Protein AF-A0A966V497-F1 (afdb_monomer_lite)

Sequence (123 aa):
MTQKLMQVATLLRTVRTAAEASGYPCGIPTVEILLLIAAGVDTHRGLIEATDKAQDARGVKRIALYLEGRTEQHANRARASPFRLIERRKHPHRAGHQFRLSEEGLTLLKPVFPSLTRPTWNE

Radius of gyration: 14.47 Å; chains: 1; bounding box: 44×35×30 Å

Foldseek 3Di:
DVVVVVVVVVLLVLLCVLCVVVVHRDDSLLSVLLVCQLVPQWFLVSSCVVVDVPADSVRSVQSQCLLCQFHPPDDPDTDRNPHNQKDWDQDPPDHDITIWGDPRVCVSCCVVPVPRDTDDDDD

Secondary structure (DSSP, 8-state):
-HHHHHHHHHHHHHHHHHHHHTT----HHHHHHHHHHHTT--BHHHHHHHT-TTS-HHHHHHHHHHHTTB----TT---B-S---EEEEE-SSSSSEEEEE-HHHHHHHTTT-TTPPPPPPP-

Structure (mmCIF, N/CA/C/O backbone):
data_AF-A0A966V497-F1
#
_entry.id   AF-A0A966V497-F1
#
loop_
_atom_site.group_PDB
_atom_site.id
_atom_site.type_symbol
_atom_site.label_atom_id
_atom_site.label_alt_id
_atom_site.label_comp_id
_atom_site.label_asym_id
_atom_site.label_entity_id
_atom_site.label_seq_id
_atom_site.pdbx_PDB_ins_code
_atom_site.Cartn_x
_atom_site.Cartn_y
_atom_site.Cartn_z
_atom_site.occupancy
_atom_site.B_iso_or_equiv
_atom_site.auth_seq_id
_atom_site.auth_comp_id
_atom_site.auth_asym_id
_atom_site.auth_atom_id
_atom_site.pdbx_PDB_model_num
ATOM 1 N N . MET A 1 1 ? -24.310 2.409 -11.614 1.00 57.66 1 MET A N 1
ATOM 2 C CA . MET A 1 1 ? -22.941 2.985 -11.665 1.00 57.66 1 MET A CA 1
ATOM 3 C C . MET A 1 1 ? -22.593 3.764 -10.387 1.00 57.66 1 MET A C 1
ATOM 5 O O . MET A 1 1 ? -21.510 3.577 -9.850 1.00 57.66 1 MET A O 1
ATOM 9 N N . THR A 1 2 ? -23.531 4.532 -9.828 1.00 68.12 2 THR A N 1
ATOM 10 C CA . THR A 1 2 ? -23.433 5.295 -8.562 1.00 68.12 2 THR A CA 1
ATOM 11 C C . THR A 1 2 ? -23.057 4.476 -7.320 1.00 68.12 2 THR A C 1
ATOM 13 O O . THR A 1 2 ? -22.294 4.947 -6.484 1.00 68.12 2 THR A O 1
ATOM 16 N N . GLN A 1 3 ? -23.527 3.232 -7.206 1.00 74.00 3 GLN A N 1
ATOM 17 C CA . GLN A 1 3 ? -23.273 2.399 -6.022 1.00 74.00 3 GLN A CA 1
ATOM 18 C C . GLN A 1 3 ? -21.803 1.963 -5.885 1.00 74.00 3 GLN A C 1
ATOM 20 O O . GLN A 1 3 ? -21.252 2.018 -4.790 1.00 74.00 3 GLN A O 1
ATOM 25 N N . LYS A 1 4 ? -21.139 1.608 -6.995 1.00 60.88 4 LYS A N 1
ATOM 26 C CA . LYS A 1 4 ? -19.711 1.235 -6.995 1.00 60.88 4 LYS A CA 1
ATOM 27 C C . LYS A 1 4 ? -18.811 2.427 -6.654 1.00 60.88 4 LYS A C 1
ATOM 29 O O . LYS A 1 4 ? -17.863 2.280 -5.895 1.00 60.88 4 LYS A O 1
ATOM 34 N N . LEU A 1 5 ? -19.140 3.617 -7.163 1.00 67.38 5 LEU A N 1
ATOM 35 C CA . LEU A 1 5 ? -18.399 4.845 -6.853 1.00 67.38 5 LEU A CA 1
ATOM 36 C C . LEU A 1 5 ? -18.522 5.229 -5.373 1.00 67.38 5 LEU A C 1
ATOM 38 O O . LEU A 1 5 ? -17.524 5.591 -4.756 1.00 67.38 5 LEU A O 1
ATOM 42 N N . MET A 1 6 ? -19.711 5.080 -4.778 1.00 73.19 6 MET A N 1
ATOM 43 C CA . MET A 1 6 ? -19.886 5.279 -3.335 1.00 73.19 6 MET A CA 1
ATOM 44 C C . MET A 1 6 ? -19.089 4.266 -2.510 1.00 73.19 6 MET A C 1
ATOM 46 O O . MET A 1 6 ? -18.479 4.651 -1.519 1.00 73.19 6 MET A O 1
ATOM 50 N N . GLN A 1 7 ? -19.035 2.997 -2.923 1.00 70.06 7 GLN A N 1
ATOM 51 C CA . GLN A 1 7 ? -18.225 1.982 -2.238 1.00 70.06 7 GLN A CA 1
ATOM 52 C C . GLN A 1 7 ? -16.731 2.333 -2.253 1.00 70.06 7 GLN A C 1
ATOM 54 O O . GLN A 1 7 ? -16.085 2.267 -1.210 1.00 70.06 7 GLN A O 1
ATOM 59 N N . VAL A 1 8 ? -16.197 2.767 -3.400 1.00 70.31 8 VAL A N 1
ATOM 60 C CA . VAL A 1 8 ? -14.792 3.192 -3.525 1.00 70.31 8 VAL A CA 1
ATOM 61 C C . VAL A 1 8 ? -14.511 4.440 -2.684 1.00 70.31 8 VAL A C 1
ATOM 63 O O . VAL A 1 8 ? -13.521 4.478 -1.957 1.00 70.31 8 VAL A O 1
ATOM 66 N N . ALA A 1 9 ? -15.391 5.443 -2.722 1.00 73.19 9 ALA A N 1
ATOM 67 C CA . ALA A 1 9 ? -15.228 6.658 -1.924 1.00 73.19 9 ALA A CA 1
ATOM 68 C C . ALA A 1 9 ? -15.261 6.365 -0.414 1.00 73.19 9 ALA A C 1
ATOM 70 O O . ALA A 1 9 ? -14.428 6.881 0.333 1.00 73.19 9 ALA A O 1
ATOM 71 N N . THR A 1 10 ? -16.182 5.506 0.031 1.00 77.44 10 THR A N 1
ATOM 72 C CA . THR A 1 10 ? -16.251 5.049 1.423 1.00 77.44 10 THR A CA 1
ATOM 73 C C . THR A 1 10 ? -14.986 4.300 1.808 1.00 77.44 10 THR A C 1
ATOM 75 O O . THR A 1 10 ? -14.420 4.589 2.854 1.00 77.44 10 THR A O 1
ATOM 78 N N . LEU A 1 11 ? -14.491 3.406 0.951 1.00 76.38 11 LEU A N 1
ATOM 79 C CA . LEU A 1 11 ? -13.269 2.656 1.212 1.00 76.38 11 LEU A CA 1
ATOM 80 C C . LEU A 1 11 ? -12.058 3.579 1.399 1.00 76.38 11 LEU A C 1
ATOM 82 O O . LEU A 1 11 ? -11.363 3.488 2.411 1.00 76.38 11 LEU A O 1
ATOM 86 N N . LEU A 1 12 ? -11.836 4.495 0.453 1.00 79.31 12 LEU A N 1
ATOM 87 C CA . LEU A 1 12 ? -10.741 5.465 0.523 1.00 79.31 12 LEU A CA 1
ATOM 88 C C . LEU A 1 12 ? -10.844 6.325 1.784 1.00 79.31 12 LEU A C 1
ATOM 90 O O . LEU A 1 12 ? -9.835 6.585 2.438 1.00 79.31 12 LEU A O 1
ATOM 94 N N . ARG A 1 13 ? -12.064 6.729 2.159 1.00 80.56 13 ARG A N 1
ATOM 95 C CA . ARG A 1 13 ? -12.309 7.500 3.379 1.00 80.56 13 ARG A CA 1
ATOM 96 C C . ARG A 1 13 ? -12.010 6.689 4.634 1.00 80.56 13 ARG A C 1
ATOM 98 O O . ARG A 1 13 ? -11.316 7.200 5.498 1.00 80.56 13 ARG A O 1
ATOM 105 N N . THR A 1 14 ? -12.475 5.445 4.722 1.00 78.06 14 THR A N 1
ATOM 106 C CA . THR A 1 14 ? -12.245 4.581 5.887 1.00 78.06 14 THR A CA 1
ATOM 107 C C . THR A 1 14 ? -10.759 4.324 6.097 1.00 78.06 14 THR A C 1
ATOM 109 O O . THR A 1 14 ? -10.272 4.473 7.215 1.00 78.06 14 THR A O 1
ATOM 112 N N . VAL A 1 15 ? -10.017 4.009 5.031 1.00 74.12 15 VAL A N 1
ATOM 113 C CA . VAL A 1 15 ? -8.564 3.804 5.131 1.00 74.12 15 VAL A CA 1
ATOM 114 C C . VAL A 1 15 ? -7.863 5.102 5.530 1.00 74.12 15 VAL A C 1
ATOM 116 O O . VAL A 1 15 ? -7.000 5.084 6.406 1.00 74.12 15 VAL A O 1
ATOM 119 N N . ARG A 1 16 ? -8.274 6.243 4.961 1.00 77.94 16 ARG A N 1
ATOM 120 C CA . ARG A 1 16 ? -7.733 7.553 5.341 1.00 77.94 16 ARG A CA 1
ATOM 121 C C . ARG A 1 16 ? -8.008 7.889 6.807 1.00 77.94 16 ARG A C 1
ATOM 123 O O . ARG A 1 16 ? -7.106 8.341 7.496 1.00 77.94 16 ARG A O 1
ATOM 130 N N . THR A 1 17 ? -9.218 7.639 7.300 1.00 76.56 17 THR A N 1
ATOM 131 C CA . THR A 1 17 ? -9.584 7.870 8.703 1.00 76.56 17 THR A CA 1
ATOM 132 C C . THR A 1 17 ? -8.840 6.924 9.643 1.00 76.56 17 THR A C 1
ATOM 134 O O . THR A 1 17 ? -8.375 7.370 10.686 1.00 76.56 17 THR A O 1
ATOM 137 N N . ALA A 1 18 ? -8.662 5.649 9.280 1.00 68.06 18 ALA A N 1
ATOM 138 C CA . ALA A 1 18 ? -7.856 4.706 10.060 1.00 68.06 18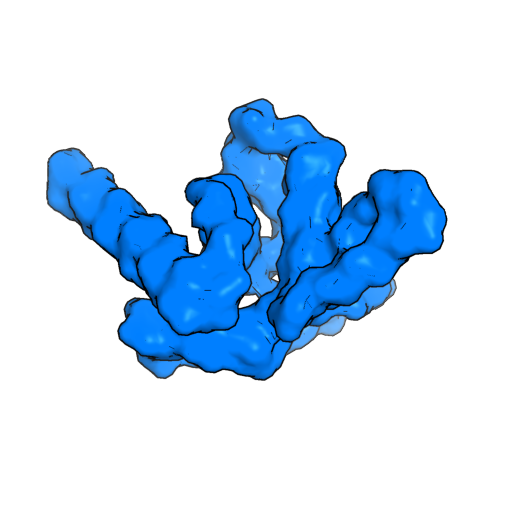 ALA A CA 1
ATOM 139 C C . ALA A 1 18 ? -6.385 5.152 10.139 1.00 68.06 18 ALA A C 1
ATOM 141 O O . ALA A 1 18 ? -5.763 5.094 11.201 1.00 68.06 18 ALA A O 1
ATOM 142 N N . ALA A 1 19 ? -5.849 5.666 9.032 1.00 68.25 19 ALA A N 1
ATOM 143 C CA . ALA A 1 19 ? -4.533 6.284 8.986 1.00 68.25 19 ALA A CA 1
ATOM 144 C C . ALA A 1 19 ? -4.448 7.542 9.863 1.00 68.25 19 ALA A C 1
ATOM 146 O O . ALA A 1 19 ? -3.563 7.622 10.711 1.00 68.25 19 ALA A O 1
ATOM 147 N N . GLU A 1 20 ? -5.383 8.485 9.731 1.00 74.81 20 GLU A N 1
ATOM 148 C CA . GLU A 1 20 ? -5.436 9.709 10.545 1.00 74.81 20 GLU A CA 1
ATOM 149 C C . GLU A 1 20 ? -5.551 9.390 12.047 1.00 74.81 20 GLU A C 1
ATOM 151 O O . GLU A 1 20 ? -4.816 9.969 12.846 1.00 74.81 20 GLU A O 1
ATOM 156 N N . ALA A 1 21 ? -6.392 8.423 12.431 1.00 66.56 21 ALA A N 1
ATOM 157 C CA . ALA A 1 21 ? -6.525 7.940 13.810 1.00 66.56 21 ALA A CA 1
ATOM 158 C C . ALA A 1 21 ? -5.232 7.303 14.345 1.00 66.56 21 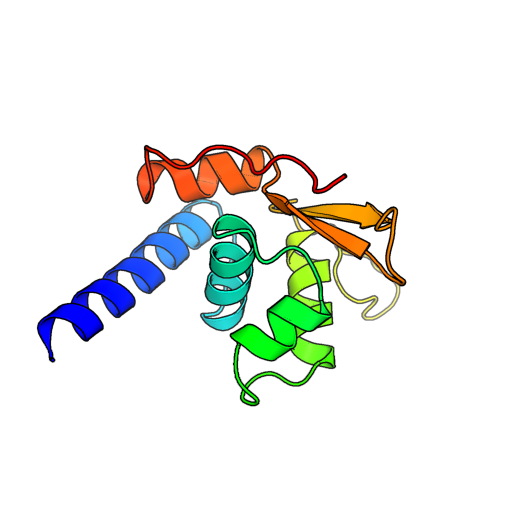ALA A C 1
ATOM 160 O O . ALA A 1 21 ? -4.949 7.377 15.538 1.00 66.56 21 ALA A O 1
ATOM 161 N N . SER A 1 22 ? -4.421 6.728 13.455 1.00 58.34 22 SER A N 1
ATOM 162 C CA . SER A 1 22 ? -3.087 6.209 13.774 1.00 58.34 22 SER A CA 1
ATOM 163 C C . SER A 1 22 ? -2.005 7.299 13.751 1.00 58.34 22 SER A C 1
ATOM 165 O O . SER A 1 22 ? -0.830 6.991 13.911 1.00 58.34 22 SER A O 1
ATOM 167 N N . GLY A 1 23 ? -2.360 8.572 13.530 1.00 59.50 23 GLY A N 1
ATOM 168 C CA . GLY A 1 23 ? -1.413 9.685 13.418 1.00 59.50 23 GLY A CA 1
ATOM 169 C C . GLY A 1 23 ? -0.709 9.789 12.057 1.00 59.50 23 GLY A C 1
ATOM 170 O O . GLY A 1 23 ? 0.301 10.484 11.946 1.00 59.50 23 GLY A O 1
ATOM 171 N N . TYR A 1 24 ? -1.214 9.107 11.023 1.00 62.38 24 TYR A N 1
ATOM 172 C CA . TYR A 1 24 ? -0.665 9.098 9.665 1.00 62.38 24 TYR A CA 1
ATOM 173 C C . TYR A 1 24 ? -1.476 10.010 8.725 1.00 62.38 24 TYR A C 1
ATOM 175 O O . TYR A 1 24 ? -2.517 9.600 8.203 1.00 62.38 24 TYR A O 1
ATOM 183 N N . PRO A 1 25 ? -1.023 11.249 8.458 1.00 62.44 25 PRO A N 1
ATOM 184 C CA . PRO A 1 25 ? -1.652 12.085 7.446 1.00 62.44 25 PRO A CA 1
ATOM 185 C C . PRO A 1 25 ? -1.361 11.501 6.058 1.00 62.44 25 PRO A C 1
ATOM 187 O O . PRO A 1 25 ? -0.231 11.555 5.571 1.00 62.44 25 PRO A O 1
ATOM 190 N N . CYS A 1 26 ? -2.380 10.942 5.405 1.00 69.38 26 CYS A N 1
ATOM 191 C CA . CYS A 1 26 ? -2.252 10.369 4.069 1.00 69.38 26 CYS A CA 1
ATOM 192 C C . CYS A 1 26 ? -3.177 11.052 3.061 1.00 69.38 26 CYS A C 1
ATOM 194 O O . CYS A 1 26 ? -4.372 11.243 3.287 1.00 69.38 26 CYS A O 1
ATOM 196 N N . GLY A 1 27 ? -2.604 11.425 1.916 1.00 75.88 27 GLY A N 1
ATOM 197 C CA . GLY A 1 27 ? -3.385 11.834 0.756 1.00 75.88 27 GLY A CA 1
ATOM 198 C C . GLY A 1 27 ? -4.001 10.621 0.059 1.00 75.88 27 GLY A C 1
ATOM 199 O O . GLY A 1 27 ? -3.523 9.497 0.217 1.00 75.88 27 GLY A O 1
ATOM 200 N N . ILE A 1 28 ? -5.018 10.864 -0.771 1.00 78.88 28 ILE A N 1
ATOM 201 C CA . ILE A 1 28 ? -5.652 9.829 -1.607 1.00 78.88 28 ILE A CA 1
ATOM 202 C C . ILE A 1 28 ? -4.612 9.001 -2.393 1.00 78.88 28 ILE A C 1
ATOM 204 O O . ILE A 1 28 ? -4.704 7.778 -2.333 1.00 78.88 28 ILE A O 1
ATOM 208 N N . PRO A 1 29 ? -3.567 9.595 -3.011 1.00 84.25 29 PRO A N 1
ATOM 209 C CA . PRO A 1 29 ? -2.552 8.810 -3.720 1.00 84.25 29 PRO A CA 1
ATOM 210 C C . PRO A 1 29 ? -1.750 7.851 -2.836 1.00 84.25 29 PRO A C 1
ATOM 212 O O . PRO A 1 29 ? -1.338 6.780 -3.267 1.00 84.25 29 PRO A O 1
ATOM 215 N N . THR A 1 30 ? -1.514 8.224 -1.579 1.00 84.50 30 THR A N 1
ATOM 216 C CA . THR A 1 30 ? -0.799 7.370 -0.626 1.00 84.50 30 THR A CA 1
ATOM 217 C C . THR A 1 30 ? -1.637 6.151 -0.260 1.00 84.50 30 THR A C 1
ATOM 219 O O . THR A 1 30 ? -1.114 5.038 -0.211 1.00 84.50 30 THR A O 1
ATOM 222 N N . VAL A 1 31 ? -2.937 6.361 -0.032 1.00 85.25 31 VAL A N 1
ATOM 223 C CA . VAL A 1 31 ? -3.899 5.283 0.225 1.00 85.25 31 VAL A CA 1
ATOM 224 C C . VAL A 1 31 ? -3.999 4.362 -0.987 1.00 85.25 31 VAL A C 1
ATOM 226 O O . VAL A 1 31 ? -3.938 3.148 -0.836 1.00 85.25 31 VAL A O 1
ATOM 229 N N . GLU A 1 32 ? -4.093 4.930 -2.186 1.00 87.50 32 GLU A N 1
ATOM 230 C CA . GLU A 1 32 ? -4.157 4.180 -3.439 1.00 87.50 32 GLU A CA 1
ATOM 231 C C . GLU A 1 32 ? -2.943 3.260 -3.626 1.00 87.50 32 GLU A C 1
ATOM 233 O O . GLU A 1 32 ? -3.113 2.053 -3.791 1.00 87.50 32 GLU A O 1
ATOM 238 N N . ILE A 1 33 ? -1.719 3.789 -3.508 1.00 89.94 33 ILE A N 1
ATOM 239 C CA . ILE A 1 33 ? -0.492 2.984 -3.614 1.00 89.94 33 ILE A CA 1
ATOM 240 C C . ILE A 1 33 ? -0.451 1.877 -2.554 1.00 89.94 33 ILE A C 1
ATOM 242 O O . ILE A 1 33 ? -0.076 0.746 -2.861 1.00 89.94 33 ILE A O 1
ATOM 246 N N . LEU A 1 34 ? -0.853 2.173 -1.316 1.00 89.75 34 LEU A N 1
ATOM 247 C CA . LEU A 1 34 ? -0.898 1.172 -0.251 1.00 89.75 34 LEU A CA 1
ATOM 248 C C . LEU A 1 34 ? -1.876 0.031 -0.584 1.00 89.75 34 LEU A C 1
ATOM 250 O O . LEU A 1 34 ? -1.543 -1.137 -0.382 1.00 89.75 34 LEU A O 1
ATOM 254 N N . LEU A 1 35 ? -3.054 0.358 -1.121 1.00 89.81 35 LEU A N 1
ATOM 255 C CA . LEU A 1 35 ? -4.054 -0.628 -1.537 1.00 89.81 35 LEU A CA 1
ATOM 256 C C . LEU A 1 35 ? -3.593 -1.449 -2.748 1.00 89.81 35 LEU A C 1
ATOM 258 O O . LEU A 1 35 ? -3.841 -2.651 -2.786 1.00 89.81 35 LEU A O 1
ATOM 262 N N . LEU A 1 36 ? -2.883 -0.842 -3.700 1.00 91.81 36 LEU A N 1
ATOM 263 C CA . LEU A 1 36 ? -2.291 -1.560 -4.832 1.00 91.81 36 LEU A CA 1
ATOM 264 C C . LEU A 1 36 ? -1.249 -2.585 -4.363 1.00 91.81 36 LEU A C 1
ATOM 266 O O . LEU A 1 36 ? -1.267 -3.729 -4.817 1.00 91.81 36 LEU A O 1
ATOM 270 N N . ILE A 1 37 ? -0.397 -2.218 -3.401 1.00 92.19 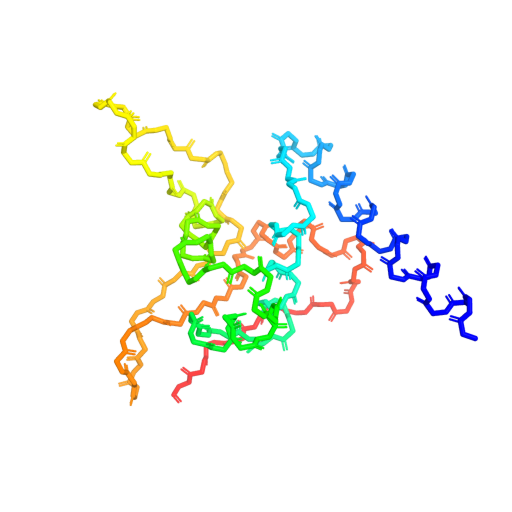37 ILE A N 1
ATOM 271 C CA . ILE A 1 37 ? 0.559 -3.153 -2.784 1.00 92.19 37 ILE A CA 1
ATOM 272 C C . ILE A 1 37 ? -0.181 -4.264 -2.029 1.00 92.19 37 ILE A C 1
ATOM 274 O O . ILE A 1 37 ? 0.189 -5.432 -2.140 1.00 92.19 37 ILE A O 1
ATOM 278 N N . ALA A 1 38 ? -1.250 -3.932 -1.297 1.00 90.88 38 ALA A N 1
ATOM 279 C CA . ALA A 1 38 ? -2.098 -4.921 -0.628 1.00 90.88 38 ALA A CA 1
ATOM 280 C C . ALA A 1 38 ? -2.760 -5.898 -1.619 1.00 90.88 38 ALA A C 1
ATOM 282 O O . ALA A 1 38 ? -2.928 -7.072 -1.299 1.00 90.88 38 ALA A O 1
ATOM 283 N N . ALA A 1 39 ? -3.085 -5.429 -2.826 1.00 90.00 39 ALA A N 1
ATOM 284 C CA . ALA A 1 39 ? -3.629 -6.230 -3.920 1.00 90.00 39 ALA A CA 1
ATOM 285 C C . ALA A 1 39 ? -2.565 -7.045 -4.687 1.00 90.00 39 ALA A C 1
ATOM 287 O O . ALA A 1 39 ? -2.914 -7.770 -5.617 1.00 90.00 39 ALA A O 1
ATOM 288 N N . GLY A 1 40 ? -1.284 -6.946 -4.312 1.00 89.44 40 GLY A N 1
ATOM 289 C CA . GLY A 1 40 ? -0.190 -7.717 -4.909 1.00 89.44 40 GLY A CA 1
ATOM 290 C C . GLY A 1 40 ? 0.612 -6.986 -5.988 1.00 89.44 40 GLY A C 1
ATOM 291 O O . GLY A 1 40 ? 1.485 -7.595 -6.603 1.00 89.44 40 GLY A O 1
ATOM 292 N N . VAL A 1 41 ? 0.371 -5.691 -6.219 1.00 91.75 41 VAL A N 1
ATOM 293 C CA . VAL A 1 41 ? 1.229 -4.882 -7.098 1.00 91.75 41 VAL A CA 1
ATOM 294 C C . VAL A 1 41 ? 2.514 -4.540 -6.351 1.00 91.75 41 VAL A C 1
ATOM 296 O O . VAL A 1 41 ? 2.583 -3.605 -5.556 1.00 91.75 41 VAL A O 1
ATOM 299 N N . ASP A 1 42 ? 3.555 -5.317 -6.611 1.00 91.69 42 ASP A N 1
ATOM 300 C CA . ASP A 1 42 ? 4.771 -5.328 -5.806 1.00 91.69 42 ASP A CA 1
ATOM 301 C C . ASP A 1 42 ? 5.943 -4.569 -6.437 1.00 91.69 42 ASP A C 1
ATOM 303 O O . ASP A 1 42 ? 6.964 -4.395 -5.788 1.00 91.69 42 ASP A O 1
ATOM 307 N N . THR A 1 43 ? 5.847 -4.068 -7.669 1.00 91.69 43 THR A N 1
ATOM 308 C CA . THR A 1 43 ? 6.955 -3.344 -8.321 1.00 91.69 43 THR A CA 1
ATOM 309 C C . THR A 1 43 ? 6.635 -1.875 -8.546 1.00 91.69 43 THR A C 1
ATOM 311 O O . THR A 1 43 ? 5.499 -1.516 -8.827 1.00 91.69 43 THR A O 1
ATOM 314 N N . HIS A 1 44 ? 7.656 -1.008 -8.529 1.00 89.62 44 HIS A N 1
ATOM 315 C CA . HIS A 1 44 ? 7.479 0.406 -8.902 1.00 89.62 44 HIS A CA 1
ATOM 316 C C . HIS A 1 44 ? 6.833 0.567 -10.278 1.00 89.62 44 HIS A C 1
ATOM 318 O O . HIS A 1 44 ? 5.965 1.411 -10.448 1.00 89.62 44 HIS A O 1
ATOM 324 N N . ARG A 1 45 ? 7.270 -0.236 -11.255 1.00 88.69 45 ARG A N 1
ATOM 325 C CA . ARG A 1 45 ? 6.716 -0.201 -12.606 1.00 88.69 45 ARG A CA 1
ATOM 326 C C . ARG A 1 45 ? 5.229 -0.551 -12.593 1.00 88.69 45 ARG A C 1
ATOM 328 O O . ARG A 1 45 ? 4.449 0.211 -13.144 1.00 88.69 45 ARG A O 1
ATOM 335 N N . GLY A 1 46 ? 4.852 -1.636 -11.913 1.00 90.25 46 GLY A N 1
ATOM 336 C CA . GLY A 1 46 ? 3.450 -2.024 -11.773 1.00 90.25 46 GLY A CA 1
ATOM 337 C C . GLY A 1 46 ? 2.618 -0.959 -11.060 1.00 90.25 46 GLY A C 1
ATOM 338 O O . GLY A 1 46 ? 1.504 -0.684 -11.480 1.00 90.25 46 GLY A O 1
ATOM 339 N N . LEU A 1 47 ? 3.172 -0.304 -10.035 1.00 90.19 47 LEU A N 1
ATOM 340 C CA . LEU A 1 47 ? 2.494 0.797 -9.347 1.00 90.19 47 LEU A CA 1
ATOM 341 C C . LEU A 1 47 ? 2.256 1.991 -10.277 1.00 90.19 47 LEU A C 1
ATOM 343 O O . LEU A 1 47 ? 1.145 2.499 -10.313 1.00 90.19 47 LEU A O 1
ATOM 347 N N . ILE A 1 48 ? 3.262 2.400 -11.056 1.00 88.69 48 ILE A N 1
ATOM 348 C CA . ILE A 1 48 ? 3.138 3.491 -12.039 1.00 88.69 48 ILE A CA 1
ATOM 349 C C . ILE A 1 48 ? 2.097 3.149 -13.112 1.00 88.69 48 ILE A C 1
ATOM 351 O O . ILE A 1 48 ? 1.301 4.003 -13.490 1.00 88.69 48 ILE A O 1
ATOM 355 N N . GLU A 1 49 ? 2.105 1.908 -13.602 1.00 88.62 49 GLU A N 1
ATOM 356 C CA . GLU A 1 49 ? 1.136 1.430 -14.593 1.00 88.62 49 GLU A CA 1
ATOM 357 C C . GLU A 1 49 ? -0.290 1.385 -14.012 1.00 88.62 49 GLU A C 1
ATOM 359 O O . GLU A 1 49 ? -1.244 1.701 -14.719 1.00 88.62 49 GLU A O 1
ATOM 364 N N . ALA A 1 50 ? -0.441 1.041 -12.728 1.00 87.56 50 ALA A N 1
ATOM 365 C CA . ALA A 1 50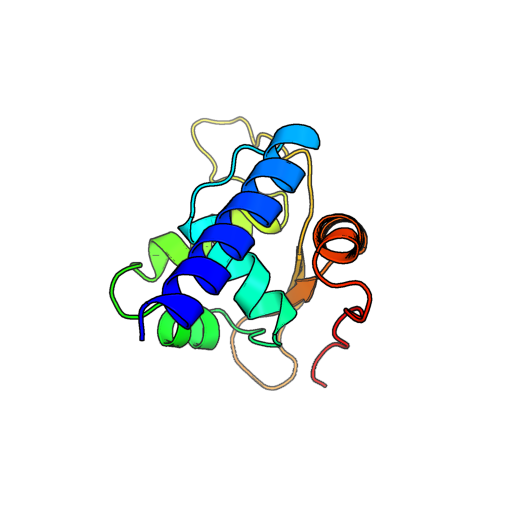 ? -1.736 0.882 -12.070 1.00 87.56 50 ALA A CA 1
ATOM 366 C C . ALA A 1 50 ? -2.371 2.192 -11.570 1.00 87.56 50 ALA A C 1
ATOM 368 O O . ALA A 1 50 ? -3.595 2.261 -11.498 1.00 87.56 50 ALA A O 1
ATOM 369 N N . THR A 1 51 ? -1.587 3.226 -11.245 1.00 82.94 51 THR A N 1
ATOM 370 C CA . THR A 1 51 ? -2.120 4.536 -10.806 1.00 82.94 51 THR A CA 1
ATOM 371 C C . THR A 1 51 ? -2.614 5.430 -11.945 1.00 82.94 51 THR A C 1
ATOM 373 O O . THR A 1 51 ? -3.028 6.565 -11.702 1.00 82.94 51 THR A O 1
ATOM 376 N N . ASP A 1 52 ? -2.545 4.943 -13.188 1.00 67.06 52 ASP A N 1
ATOM 377 C CA . ASP A 1 52 ? -2.723 5.730 -14.410 1.00 67.06 52 ASP A CA 1
ATOM 378 C C . ASP A 1 52 ? -1.747 6.938 -14.468 1.00 67.06 52 ASP A C 1
ATOM 380 O O . ASP A 1 52 ? -1.062 7.284 -13.500 1.00 67.06 52 ASP A O 1
ATOM 384 N N . LYS A 1 53 ? -1.622 7.616 -15.612 1.00 56.75 53 LYS A N 1
ATOM 385 C CA . LYS A 1 53 ? -0.633 8.711 -15.807 1.00 56.75 53 LYS A CA 1
ATOM 386 C C . LYS A 1 53 ? -0.818 9.936 -14.886 1.00 56.75 53 LYS A C 1
ATOM 388 O O . LYS A 1 53 ? -0.063 10.900 -15.002 1.00 56.75 53 LYS A O 1
ATOM 393 N N . ALA A 1 54 ? -1.811 9.929 -13.996 1.00 56.06 54 ALA A N 1
ATOM 394 C CA . ALA A 1 54 ? -2.090 11.001 -13.043 1.00 56.06 54 ALA A CA 1
ATOM 395 C C . ALA A 1 54 ? -0.962 11.200 -12.013 1.00 56.06 54 ALA A C 1
ATOM 397 O O . ALA A 1 54 ? -0.786 12.302 -11.489 1.00 56.06 54 ALA A O 1
ATOM 398 N N . GLN A 1 55 ? -0.185 10.152 -11.732 1.00 63.88 55 GLN A N 1
ATOM 399 C CA . GLN A 1 55 ? 1.003 10.210 -10.887 1.00 63.88 55 GLN A CA 1
ATOM 400 C C . GLN A 1 55 ? 2.260 10.108 -11.761 1.00 63.88 55 GLN A C 1
ATOM 402 O O . GLN A 1 55 ? 2.488 9.097 -12.420 1.00 63.88 55 GLN A O 1
ATOM 407 N N . ASP A 1 56 ? 3.121 11.129 -11.735 1.00 76.75 56 ASP A N 1
ATOM 408 C CA . ASP A 1 56 ? 4.470 10.997 -12.296 1.00 76.75 56 ASP A CA 1
ATOM 409 C C . ASP A 1 56 ? 5.245 9.899 -11.536 1.00 76.75 56 ASP A C 1
ATOM 411 O O . ASP A 1 56 ? 5.087 9.725 -10.322 1.00 76.75 56 ASP A O 1
ATOM 415 N N . ALA A 1 57 ? 6.134 9.183 -12.229 1.00 81.12 57 ALA A N 1
ATOM 416 C CA . ALA A 1 57 ? 6.973 8.120 -11.677 1.00 81.12 57 ALA A CA 1
ATOM 417 C C . ALA A 1 57 ? 7.755 8.575 -10.432 1.00 81.12 57 ALA A C 1
ATOM 419 O O . ALA A 1 57 ? 7.996 7.795 -9.502 1.00 81.12 57 ALA A O 1
ATOM 420 N N . ARG A 1 58 ? 8.121 9.862 -10.384 1.00 81.62 58 ARG A N 1
ATOM 421 C CA . ARG A 1 58 ? 8.749 10.489 -9.218 1.00 81.62 58 ARG A CA 1
ATOM 422 C C . ARG A 1 58 ? 7.818 10.530 -8.003 1.00 81.62 58 ARG A C 1
ATOM 424 O O . ARG A 1 58 ? 8.265 10.254 -6.891 1.00 81.62 58 ARG A O 1
ATOM 431 N N . GLY A 1 59 ? 6.539 10.833 -8.218 1.00 82.94 59 GLY A N 1
ATOM 432 C CA . GLY A 1 59 ? 5.501 10.857 -7.187 1.00 82.94 59 GLY A CA 1
ATOM 433 C C . GLY A 1 59 ? 5.296 9.484 -6.557 1.00 82.94 59 GLY A C 1
ATOM 434 O O . GLY A 1 59 ? 5.419 9.357 -5.337 1.00 82.94 59 GLY A O 1
ATOM 435 N N . VAL A 1 60 ? 5.118 8.449 -7.385 1.00 86.94 60 VAL A N 1
ATOM 436 C CA . VAL A 1 60 ? 4.978 7.054 -6.929 1.00 86.94 60 VAL A CA 1
ATOM 437 C C . VAL A 1 60 ? 6.186 6.621 -6.100 1.00 86.94 60 VAL A C 1
ATOM 439 O O . VAL A 1 60 ? 6.034 6.087 -5.002 1.00 86.94 60 VAL A O 1
ATOM 442 N N . LYS A 1 61 ? 7.404 6.905 -6.577 1.00 86.12 61 LYS A N 1
ATOM 443 C CA . LYS A 1 61 ? 8.636 6.572 -5.849 1.00 86.12 61 LYS A CA 1
ATOM 444 C C . LYS A 1 61 ? 8.718 7.282 -4.496 1.00 86.12 61 LYS A C 1
ATOM 446 O O . LYS A 1 61 ? 9.110 6.663 -3.508 1.00 86.12 61 LYS A O 1
ATOM 451 N N . ARG A 1 62 ? 8.343 8.561 -4.434 1.00 83.31 62 ARG A N 1
ATOM 452 C CA . ARG A 1 62 ? 8.330 9.337 -3.187 1.00 83.31 62 ARG A CA 1
ATOM 453 C C . ARG A 1 62 ? 7.305 8.793 -2.192 1.00 83.31 62 ARG A C 1
ATOM 455 O O . ARG A 1 62 ? 7.617 8.684 -1.010 1.00 83.31 62 ARG A O 1
ATOM 462 N N . ILE A 1 63 ? 6.121 8.408 -2.667 1.00 85.56 63 ILE A N 1
ATOM 463 C CA . ILE A 1 63 ? 5.083 7.775 -1.842 1.00 85.56 63 ILE A CA 1
ATOM 464 C C . ILE A 1 63 ? 5.559 6.413 -1.328 1.00 85.56 63 ILE A C 1
ATOM 466 O O . ILE A 1 63 ? 5.436 6.142 -0.138 1.00 85.56 63 ILE A O 1
ATOM 470 N N . ALA A 1 64 ? 6.159 5.582 -2.182 1.00 87.06 64 ALA A N 1
ATOM 471 C CA . ALA A 1 64 ? 6.688 4.284 -1.771 1.00 87.06 64 ALA A CA 1
ATOM 472 C C . ALA A 1 64 ? 7.803 4.422 -0.720 1.00 87.06 64 ALA A C 1
ATOM 474 O O . ALA A 1 64 ? 7.809 3.695 0.269 1.00 87.06 64 ALA A O 1
ATOM 475 N N . LEU A 1 65 ? 8.712 5.392 -0.879 1.00 83.38 65 LEU A N 1
ATOM 476 C CA . LEU A 1 65 ? 9.710 5.707 0.148 1.00 83.38 65 LEU A CA 1
ATOM 477 C C . LEU A 1 65 ? 9.034 6.125 1.458 1.00 83.38 65 LEU A C 1
ATOM 479 O O . LEU A 1 65 ? 9.369 5.588 2.514 1.00 83.38 65 LEU A O 1
ATOM 483 N N . TYR A 1 66 ? 8.050 7.025 1.383 1.00 81.38 66 TYR A N 1
ATOM 484 C CA . TYR A 1 66 ? 7.315 7.503 2.552 1.00 81.38 66 TYR A CA 1
ATOM 485 C C . TYR A 1 66 ? 6.634 6.358 3.316 1.00 81.38 66 TYR A C 1
ATOM 487 O O . TYR A 1 66 ? 6.750 6.280 4.541 1.00 81.38 66 TYR A O 1
ATOM 495 N N . LEU A 1 67 ? 5.998 5.432 2.592 1.00 85.69 67 LEU A N 1
ATOM 496 C CA . LEU A 1 67 ? 5.384 4.217 3.135 1.00 85.69 67 LEU A CA 1
ATOM 497 C C . LEU A 1 67 ? 6.414 3.239 3.731 1.00 85.69 67 LEU A C 1
ATOM 499 O O . LEU A 1 67 ? 6.096 2.520 4.675 1.00 85.69 67 LEU A O 1
ATOM 503 N N . GLU A 1 68 ? 7.651 3.215 3.222 1.00 86.38 68 GLU A N 1
ATOM 504 C CA . GLU A 1 68 ? 8.767 2.428 3.780 1.00 86.38 68 GLU A CA 1
ATOM 505 C C . GLU A 1 68 ? 9.297 3.022 5.103 1.00 86.38 68 GLU A C 1
ATOM 507 O O . GLU A 1 68 ? 10.227 2.485 5.705 1.00 86.38 68 GLU A O 1
ATOM 512 N N . GLY A 1 69 ? 8.753 4.148 5.566 1.00 76.94 69 GLY A N 1
ATOM 513 C CA . GLY A 1 69 ? 9.299 4.867 6.714 1.00 76.94 69 GLY A CA 1
ATOM 514 C C . GLY A 1 69 ? 10.407 5.866 6.336 1.00 76.94 69 GLY A C 1
ATOM 515 O O . GLY A 1 69 ? 11.036 6.450 7.221 1.00 76.94 69 GLY A O 1
ATOM 516 N N . ARG A 1 70 ? 10.675 6.075 5.037 1.00 70.25 70 ARG A N 1
ATOM 517 C CA . ARG A 1 70 ? 11.776 6.908 4.522 1.00 70.25 70 ARG A CA 1
ATOM 518 C C . ARG A 1 70 ? 11.232 8.178 3.866 1.00 70.25 70 ARG A C 1
ATOM 520 O O . ARG A 1 70 ? 10.561 8.112 2.847 1.00 70.25 70 ARG A O 1
ATOM 527 N N . THR A 1 71 ? 11.543 9.363 4.375 1.00 60.56 71 THR A N 1
ATOM 528 C CA . THR A 1 71 ? 11.218 10.605 3.649 1.00 60.56 71 THR A CA 1
ATOM 529 C C . THR A 1 71 ? 12.369 11.021 2.735 1.00 60.56 71 THR A C 1
ATOM 531 O O . THR A 1 71 ? 13.524 10.672 2.987 1.00 60.56 71 THR A O 1
ATOM 534 N N . GLU A 1 72 ? 12.079 11.794 1.683 1.00 50.09 72 GLU A N 1
ATOM 535 C CA . GLU A 1 72 ? 13.126 12.505 0.939 1.00 50.09 72 GLU A CA 1
ATOM 536 C C . GLU A 1 72 ? 13.970 13.357 1.904 1.00 50.09 72 GLU A C 1
ATOM 538 O O . GLU A 1 72 ? 13.446 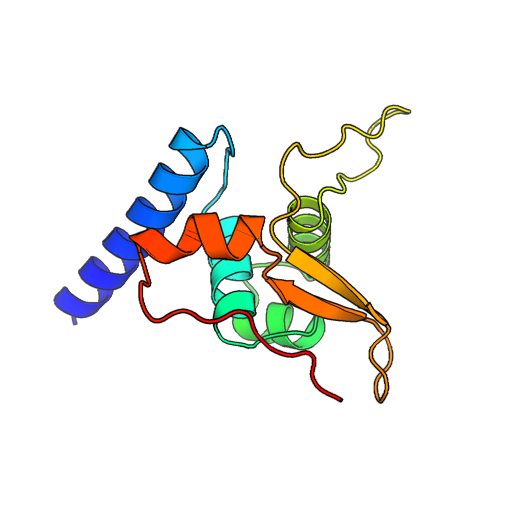13.947 2.855 1.00 50.09 72 GLU A O 1
ATOM 543 N N . GLN A 1 73 ? 15.285 13.395 1.665 1.00 45.62 73 GLN A N 1
ATOM 544 C CA . GLN A 1 73 ? 16.234 14.276 2.344 1.00 45.62 73 GLN A CA 1
ATOM 545 C C . GLN A 1 73 ? 15.919 15.741 1.994 1.00 45.62 73 GLN A C 1
ATOM 547 O O . GLN A 1 73 ? 16.585 16.347 1.161 1.00 45.62 73 GLN A O 1
ATOM 552 N N . HIS A 1 74 ? 14.915 16.342 2.623 1.00 36.19 74 HIS A N 1
ATOM 553 C CA . HIS A 1 74 ? 14.839 17.797 2.685 1.00 36.19 74 HIS A CA 1
ATOM 554 C C . HIS A 1 74 ? 15.738 18.267 3.836 1.00 36.19 74 HIS A C 1
ATOM 556 O O . HIS A 1 74 ? 15.453 18.003 4.999 1.00 36.19 74 HIS A O 1
ATOM 562 N N . ALA A 1 75 ? 16.849 18.924 3.485 1.00 34.00 75 ALA A N 1
ATOM 563 C CA . ALA A 1 75 ? 17.735 19.667 4.386 1.00 34.00 75 ALA A CA 1
ATOM 564 C C . ALA A 1 75 ? 18.183 18.911 5.661 1.00 34.00 75 ALA A C 1
ATOM 566 O O . ALA A 1 75 ? 17.674 19.144 6.753 1.00 34.00 75 ALA A O 1
ATOM 567 N N . ASN A 1 76 ? 19.191 18.037 5.539 1.00 43.06 76 ASN A N 1
ATOM 568 C CA . ASN A 1 76 ? 20.018 17.528 6.652 1.00 43.06 76 ASN A CA 1
ATOM 569 C C . ASN A 1 76 ? 19.322 16.858 7.856 1.00 43.06 76 ASN A C 1
ATOM 571 O O . ASN A 1 76 ? 19.991 16.548 8.842 1.00 43.06 76 ASN A O 1
ATOM 575 N N . ARG A 1 77 ? 18.020 16.557 7.804 1.00 38.16 77 ARG A N 1
ATOM 576 C CA . ARG A 1 77 ? 17.348 15.745 8.826 1.00 38.16 77 ARG A CA 1
ATOM 577 C C . ARG A 1 77 ? 16.427 14.739 8.158 1.00 38.16 77 ARG A C 1
ATOM 579 O O . ARG A 1 77 ? 15.330 15.074 7.724 1.00 38.16 77 ARG A O 1
ATOM 586 N N . ALA A 1 78 ? 16.878 13.488 8.086 1.00 42.06 78 ALA A N 1
ATOM 587 C CA . ALA A 1 78 ? 15.985 12.372 7.815 1.00 42.06 78 ALA A CA 1
ATOM 588 C C . ALA A 1 78 ? 14.947 12.338 8.942 1.00 42.06 78 ALA A C 1
ATOM 590 O O . ALA A 1 78 ? 15.267 11.992 10.079 1.00 42.06 78 ALA A O 1
ATOM 591 N N . ARG A 1 79 ? 13.713 12.755 8.659 1.00 44.81 79 ARG A N 1
ATOM 592 C CA . ARG A 1 79 ? 12.617 12.530 9.592 1.00 44.81 79 ARG A CA 1
ATOM 593 C C . ARG A 1 79 ? 12.182 11.091 9.357 1.00 44.81 79 ARG A C 1
ATOM 595 O O . ARG A 1 79 ? 11.668 10.778 8.287 1.00 44.81 79 ARG A O 1
ATOM 602 N N . ALA A 1 80 ? 12.452 10.205 10.312 1.00 49.34 80 ALA A N 1
ATOM 603 C CA . ALA A 1 80 ? 11.869 8.872 10.280 1.00 49.34 80 ALA A CA 1
ATOM 604 C C . ALA A 1 80 ? 10.350 9.049 10.166 1.00 49.34 80 ALA A C 1
ATOM 606 O O . ALA A 1 80 ? 9.751 9.752 10.987 1.00 49.34 80 ALA A O 1
ATOM 607 N N . SER A 1 81 ? 9.737 8.499 9.117 1.00 53.59 81 SER A N 1
ATOM 608 C CA . SER A 1 81 ? 8.283 8.398 9.128 1.00 53.59 81 SER A CA 1
ATOM 609 C C . SER A 1 81 ? 7.938 7.413 10.253 1.00 53.59 81 SER A C 1
ATOM 611 O O . SER A 1 81 ? 8.553 6.346 10.318 1.00 53.59 81 SER A O 1
ATOM 613 N N . PRO A 1 82 ? 7.021 7.771 11.171 1.00 58.56 82 PRO A N 1
ATOM 614 C CA . PRO A 1 82 ? 6.727 6.967 12.357 1.00 58.56 82 PRO A CA 1
ATOM 615 C C . PRO A 1 82 ? 6.154 5.583 12.025 1.00 58.56 82 PRO A C 1
ATOM 617 O O . PRO A 1 82 ? 6.091 4.729 12.903 1.00 58.56 82 PRO A O 1
ATOM 620 N N . PHE A 1 83 ? 5.771 5.344 10.767 1.00 67.00 83 PHE A N 1
ATOM 621 C CA . PHE A 1 83 ? 5.145 4.105 10.334 1.00 67.00 83 PHE A CA 1
ATOM 622 C C . PHE A 1 83 ? 5.834 3.558 9.086 1.00 67.00 83 PHE A C 1
ATOM 624 O O . PHE A 1 83 ? 5.918 4.221 8.047 1.00 67.00 83 PHE A O 1
ATOM 631 N N . ARG A 1 84 ? 6.318 2.320 9.200 1.00 85.06 84 ARG A N 1
ATOM 632 C CA . ARG A 1 84 ? 6.826 1.507 8.096 1.00 85.06 84 ARG A CA 1
ATOM 633 C C . ARG A 1 84 ? 5.682 0.612 7.640 1.00 85.06 84 ARG A C 1
ATOM 635 O O . ARG A 1 84 ? 5.579 -0.506 8.114 1.00 85.06 84 ARG A O 1
ATOM 642 N N . LEU A 1 85 ? 4.792 1.121 6.788 1.00 87.69 85 LEU A N 1
ATOM 643 C CA . LEU A 1 85 ? 3.587 0.409 6.322 1.00 87.69 85 LEU A CA 1
ATOM 644 C C . LEU A 1 85 ? 3.887 -0.611 5.216 1.00 87.69 85 LEU A C 1
ATOM 646 O O . LEU A 1 85 ? 3.104 -1.531 4.974 1.00 87.69 85 LEU A O 1
ATOM 650 N N . ILE A 1 86 ? 5.027 -0.456 4.545 1.00 91.19 86 ILE A N 1
ATOM 651 C CA . ILE A 1 86 ? 5.507 -1.414 3.555 1.00 91.19 86 ILE A CA 1
ATOM 652 C C . ILE A 1 86 ? 6.954 -1.804 3.830 1.00 91.19 86 ILE A C 1
ATOM 654 O O . ILE A 1 86 ? 7.748 -1.064 4.418 1.00 91.19 86 ILE A O 1
ATOM 658 N N . GLU A 1 87 ? 7.317 -2.979 3.342 1.00 92.50 87 GLU A N 1
ATOM 659 C CA . GLU A 1 87 ? 8.690 -3.439 3.260 1.00 92.50 87 GLU A CA 1
ATOM 660 C C . GLU A 1 87 ? 9.157 -3.468 1.814 1.00 92.50 87 GLU A C 1
ATOM 662 O O . GLU A 1 87 ? 8.377 -3.688 0.888 1.00 92.50 87 GLU A O 1
ATOM 667 N N . ARG A 1 88 ? 10.465 -3.299 1.636 1.00 92.00 88 ARG A N 1
ATOM 668 C CA . ARG A 1 88 ? 11.125 -3.305 0.339 1.00 92.00 88 ARG A CA 1
ATOM 669 C C . ARG A 1 88 ? 12.291 -4.284 0.359 1.00 92.00 88 ARG A C 1
ATOM 671 O O . ARG A 1 88 ? 13.111 -4.237 1.276 1.00 92.00 88 ARG A O 1
ATOM 678 N N . ARG A 1 89 ? 12.412 -5.109 -0.681 1.00 92.00 89 ARG A N 1
ATOM 679 C CA . ARG A 1 89 ? 13.612 -5.923 -0.938 1.00 92.00 89 ARG A CA 1
ATOM 680 C C . ARG A 1 89 ? 14.037 -5.828 -2.397 1.00 92.00 89 ARG A C 1
ATOM 682 O O . ARG A 1 89 ? 13.255 -5.412 -3.249 1.00 92.00 89 ARG A O 1
ATOM 689 N N . LYS A 1 90 ? 15.279 -6.209 -2.699 1.00 92.00 90 LYS A N 1
ATOM 690 C CA . LYS A 1 90 ? 15.743 -6.345 -4.087 1.00 92.00 90 LYS A CA 1
ATOM 691 C C . LYS A 1 90 ? 14.916 -7.428 -4.788 1.00 92.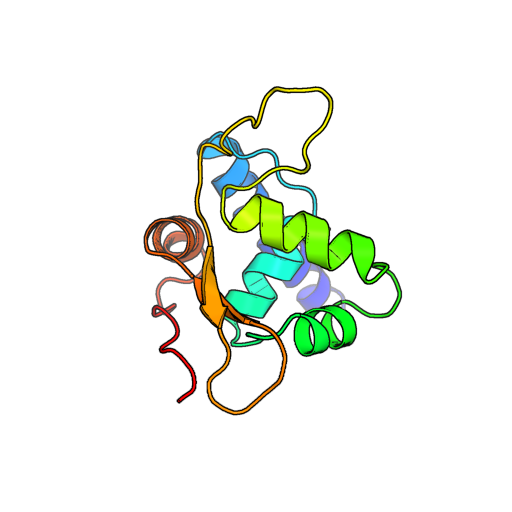00 90 LYS A C 1
ATOM 693 O O . LYS A 1 90 ? 14.655 -8.475 -4.199 1.00 92.00 90 LYS A O 1
ATOM 698 N N . HIS A 1 91 ? 14.477 -7.169 -6.016 1.00 90.12 91 HIS A N 1
ATOM 699 C CA . HIS A 1 91 ? 13.739 -8.172 -6.779 1.00 90.12 91 HIS A CA 1
ATOM 700 C C . HIS A 1 91 ? 14.713 -9.279 -7.247 1.00 90.12 91 HIS A C 1
ATOM 702 O O . HIS A 1 91 ? 15.774 -8.941 -7.771 1.00 90.12 91 HIS A O 1
ATOM 708 N N . PRO A 1 92 ? 14.396 -10.578 -7.064 1.00 88.44 92 PRO A N 1
ATOM 709 C CA . PRO A 1 92 ? 15.302 -11.685 -7.397 1.00 88.44 92 PRO A CA 1
ATOM 710 C C . PRO A 1 92 ? 15.546 -11.804 -8.905 1.00 88.44 92 PRO A C 1
ATOM 712 O O . PRO A 1 92 ? 16.688 -11.906 -9.341 1.00 88.44 92 PRO A O 1
ATOM 715 N N . HIS A 1 93 ? 14.480 -11.708 -9.705 1.00 87.38 93 HIS A N 1
ATOM 716 C CA . HIS A 1 93 ? 14.535 -11.919 -11.158 1.00 87.38 93 HIS A CA 1
ATOM 717 C C . HIS A 1 93 ? 14.482 -10.657 -12.032 1.00 87.38 93 HIS A C 1
ATOM 719 O O . HIS A 1 93 ? 14.546 -10.753 -13.255 1.00 87.38 93 HIS A O 1
ATOM 725 N N . ARG A 1 94 ? 14.318 -9.465 -11.448 1.00 84.00 94 ARG A N 1
ATOM 726 C CA . ARG A 1 94 ? 14.115 -8.217 -12.201 1.00 84.00 94 ARG A CA 1
ATOM 727 C C . ARG A 1 94 ? 14.999 -7.109 -11.650 1.00 84.00 94 ARG A C 1
ATOM 729 O O . ARG A 1 94 ? 15.349 -7.100 -10.473 1.00 84.00 94 ARG A O 1
ATOM 736 N N . ALA A 1 95 ? 15.329 -6.137 -12.493 1.00 84.81 95 ALA A N 1
ATOM 737 C CA . ALA A 1 95 ? 15.975 -4.918 -12.029 1.00 84.81 95 ALA A CA 1
ATOM 738 C C . ALA A 1 95 ? 15.026 -4.134 -11.105 1.00 84.81 95 ALA A C 1
ATOM 740 O O . ALA A 1 95 ? 13.850 -3.945 -11.415 1.00 84.81 95 ALA A O 1
ATOM 741 N N . GLY A 1 96 ? 15.549 -3.654 -9.975 1.00 88.31 96 GLY A N 1
ATOM 742 C CA . GLY A 1 96 ? 14.802 -2.845 -9.014 1.00 88.31 96 GLY A CA 1
ATOM 743 C C . GLY A 1 96 ? 14.416 -3.590 -7.736 1.00 88.31 96 GLY A C 1
ATOM 744 O O . GLY A 1 96 ? 15.160 -4.430 -7.228 1.00 88.31 96 GLY A O 1
ATOM 745 N N . HIS A 1 97 ? 13.273 -3.206 -7.170 1.00 91.38 97 HIS A N 1
ATOM 746 C CA . HIS A 1 97 ? 12.806 -3.660 -5.862 1.00 91.38 97 HIS A CA 1
ATOM 747 C C . HIS A 1 97 ? 11.378 -4.182 -5.955 1.00 91.38 97 HIS A C 1
ATOM 749 O O . HIS A 1 97 ? 10.607 -3.694 -6.785 1.00 91.38 97 HIS A O 1
ATOM 755 N N . GLN A 1 98 ? 11.056 -5.115 -5.064 1.00 93.25 98 GLN A N 1
ATOM 756 C CA . GLN A 1 98 ? 9.691 -5.534 -4.793 1.00 93.25 98 GLN A CA 1
ATOM 757 C C . GLN A 1 98 ? 9.221 -5.037 -3.421 1.00 93.25 98 GLN A C 1
ATOM 759 O O . GLN A 1 98 ? 10.039 -4.807 -2.517 1.00 93.25 98 GLN A O 1
ATOM 764 N N . PHE A 1 99 ? 7.911 -4.882 -3.286 1.00 93.56 99 PHE A N 1
ATOM 765 C CA . PHE A 1 99 ? 7.213 -4.329 -2.139 1.00 93.56 99 PHE A CA 1
ATOM 766 C C . PHE A 1 99 ? 6.201 -5.316 -1.576 1.00 93.56 99 PHE A C 1
ATOM 768 O O . PHE A 1 99 ? 5.596 -6.088 -2.310 1.00 93.56 99 PHE A O 1
ATOM 775 N N . ARG A 1 100 ? 5.973 -5.238 -0.269 1.00 94.50 100 ARG A N 1
ATOM 776 C CA . ARG A 1 100 ? 4.847 -5.905 0.390 1.00 94.50 100 ARG A CA 1
ATOM 777 C C . ARG A 1 100 ? 4.391 -5.103 1.595 1.00 94.50 100 ARG A C 1
ATOM 779 O O . ARG A 1 100 ? 5.138 -4.256 2.084 1.00 94.50 100 ARG A O 1
ATOM 786 N N . LEU A 1 101 ? 3.218 -5.428 2.128 1.00 92.56 101 LEU A N 1
ATOM 787 C CA . LEU A 1 101 ? 2.797 -4.910 3.428 1.00 92.56 101 LEU A CA 1
ATOM 788 C C . LEU A 1 101 ? 3.743 -5.378 4.546 1.00 92.56 101 LEU A C 1
ATOM 790 O O . LEU A 1 101 ? 4.163 -6.543 4.601 1.00 92.56 101 LEU A O 1
ATOM 794 N N . SER A 1 102 ? 4.063 -4.455 5.446 1.00 91.81 102 SER A N 1
ATOM 795 C CA . SER A 1 102 ? 4.629 -4.785 6.754 1.00 91.81 102 SER A CA 1
ATOM 796 C C . SER A 1 102 ? 3.543 -5.310 7.703 1.00 91.81 102 SER A C 1
ATOM 798 O O . SER A 1 102 ? 2.363 -5.370 7.342 1.00 91.81 102 SER A O 1
ATOM 800 N N . GLU A 1 103 ? 3.926 -5.667 8.929 1.00 89.94 103 GLU A N 1
ATOM 801 C CA . GLU A 1 103 ? 2.958 -5.998 9.984 1.00 89.94 103 GLU A CA 1
ATOM 802 C C . GLU A 1 103 ? 2.099 -4.783 10.365 1.00 89.94 103 GLU A C 1
ATOM 804 O O . GLU A 1 103 ? 0.890 -4.904 10.572 1.00 89.94 103 GLU A O 1
ATOM 809 N N . GLU A 1 104 ? 2.693 -3.590 10.388 1.00 86.31 104 GLU A N 1
ATOM 810 C CA . GLU A 1 104 ? 1.993 -2.338 10.667 1.00 86.31 104 GLU A CA 1
ATOM 811 C C . GLU A 1 104 ? 0.998 -2.000 9.552 1.00 86.31 104 GLU A C 1
ATOM 813 O O . GLU A 1 104 ? -0.149 -1.653 9.830 1.00 86.31 104 GLU A O 1
ATOM 818 N N . GLY A 1 105 ? 1.402 -2.159 8.286 1.00 87.81 105 GLY A N 1
ATOM 819 C CA . GLY A 1 105 ? 0.521 -1.966 7.133 1.00 87.81 105 GLY A CA 1
ATOM 820 C C . GLY A 1 105 ? -0.643 -2.952 7.116 1.00 87.81 105 GLY A C 1
ATOM 821 O O . GLY A 1 105 ? -1.777 -2.570 6.825 1.00 87.81 105 GLY A O 1
ATOM 822 N N . LEU A 1 106 ? -0.391 -4.207 7.493 1.00 89.88 106 LEU A N 1
ATOM 823 C CA . LEU A 1 106 ? -1.442 -5.208 7.641 1.00 89.88 106 LEU A CA 1
ATOM 824 C C . LEU A 1 106 ? -2.407 -4.851 8.779 1.00 89.88 106 LEU A C 1
ATOM 826 O O . LEU A 1 106 ? -3.621 -4.912 8.596 1.00 89.88 106 LEU A O 1
ATOM 830 N N . THR A 1 107 ? -1.877 -4.459 9.939 1.00 86.88 107 THR A N 1
ATOM 831 C CA . THR A 1 107 ? -2.675 -4.063 11.110 1.00 86.88 107 THR A CA 1
ATOM 832 C C . THR A 1 107 ? -3.563 -2.862 10.797 1.00 86.88 107 THR A C 1
ATOM 834 O O . THR A 1 107 ? -4.735 -2.864 11.168 1.00 86.88 107 THR A O 1
ATOM 837 N N . LEU A 1 108 ? -3.042 -1.884 10.050 1.00 84.62 108 LEU A N 1
ATOM 838 C CA . LEU A 1 108 ? -3.798 -0.718 9.595 1.00 84.62 108 LEU A CA 1
ATOM 839 C C . LEU A 1 108 ? -4.986 -1.108 8.701 1.00 84.62 108 LEU A C 1
ATOM 841 O O . LEU A 1 108 ? -6.068 -0.536 8.820 1.00 84.62 108 LEU A O 1
ATOM 845 N N . LEU A 1 109 ? -4.788 -2.064 7.790 1.00 86.88 109 LEU A N 1
ATOM 846 C CA . LEU A 1 109 ? -5.789 -2.432 6.787 1.00 86.88 109 LEU A CA 1
ATOM 847 C C . LEU A 1 109 ? -6.780 -3.502 7.264 1.00 86.88 109 LEU A C 1
ATOM 849 O O . LEU A 1 109 ? -7.893 -3.555 6.743 1.00 86.88 109 LEU A O 1
ATOM 853 N N . LYS A 1 110 ? -6.426 -4.321 8.260 1.00 85.19 110 LYS A N 1
ATOM 854 C CA . LYS A 1 110 ? -7.271 -5.409 8.787 1.00 85.19 110 LYS A CA 1
ATOM 855 C C . LYS A 1 110 ? -8.688 -4.990 9.211 1.00 85.19 110 LYS A C 1
ATOM 857 O O . LYS A 1 110 ? -9.613 -5.730 8.888 1.00 85.19 110 LYS A O 1
ATOM 862 N N . PRO A 1 111 ? -8.917 -3.843 9.881 1.00 83.75 111 PRO A N 1
ATOM 863 C CA . PRO A 1 111 ? -10.272 -3.404 10.222 1.00 83.75 111 PRO A CA 1
ATOM 864 C C . PRO A 1 111 ? -11.161 -3.158 8.996 1.00 83.75 111 PRO A C 1
ATOM 866 O O . PRO A 1 111 ? -12.379 -3.277 9.084 1.00 83.75 111 PRO A O 1
ATOM 869 N N . VAL A 1 112 ? -10.554 -2.814 7.857 1.00 83.25 112 VAL A N 1
ATOM 870 C CA . VAL A 1 112 ? -11.250 -2.550 6.589 1.00 83.25 112 VAL A CA 1
ATOM 871 C C . VAL A 1 112 ? -11.354 -3.818 5.741 1.00 83.25 112 VAL A C 1
ATOM 873 O O . VAL A 1 112 ? -12.372 -4.056 5.096 1.00 83.25 112 VAL A O 1
ATOM 876 N N . PHE A 1 113 ? -10.316 -4.653 5.779 1.00 86.06 113 PHE A N 1
ATOM 877 C CA . PHE A 1 113 ? -10.206 -5.906 5.041 1.00 86.06 113 PHE A CA 1
ATOM 878 C C . PHE A 1 113 ? -9.822 -7.052 5.989 1.00 86.06 113 PHE A C 1
ATOM 880 O O . PHE A 1 113 ? -8.653 -7.437 6.050 1.00 86.06 113 PHE A O 1
ATOM 887 N N . PRO A 1 114 ? -10.782 -7.640 6.723 1.00 84.50 114 PRO A N 1
ATOM 888 C CA . PRO A 1 114 ? -10.481 -8.657 7.736 1.00 84.50 114 PRO A CA 1
ATOM 889 C C . PRO A 1 114 ? -9.829 -9.925 7.174 1.00 84.50 114 PRO A C 1
ATOM 891 O O . PRO A 1 114 ? -9.066 -10.589 7.869 1.00 84.50 114 PRO A O 1
ATOM 894 N N . SER A 1 115 ? -10.109 -10.250 5.909 1.00 88.19 115 SER A N 1
ATOM 895 C CA . SER A 1 115 ? -9.530 -11.391 5.193 1.00 88.19 115 SER A CA 1
ATOM 896 C C . SER A 1 115 ? -8.155 -11.104 4.587 1.00 88.19 115 SER A C 1
ATOM 898 O O . SER A 1 115 ? -7.582 -11.988 3.953 1.00 88.19 115 SER A O 1
ATOM 900 N N . LEU A 1 116 ? -7.640 -9.876 4.711 1.00 88.19 116 LEU A N 1
ATOM 901 C CA . LEU A 1 116 ? -6.345 -9.518 4.151 1.00 88.19 116 LEU A CA 1
ATOM 902 C C . LEU A 1 116 ? -5.243 -10.284 4.880 1.00 88.19 116 LEU A C 1
ATOM 904 O O . LEU A 1 116 ? -5.083 -10.189 6.099 1.00 88.19 116 LEU A O 1
ATOM 908 N N . THR A 1 117 ? -4.458 -11.024 4.110 1.00 87.75 117 THR A N 1
ATOM 909 C CA . THR A 1 117 ? -3.243 -11.689 4.572 1.00 87.75 117 THR A CA 1
ATOM 910 C C . THR A 1 117 ? -2.026 -10.920 4.094 1.00 87.75 117 THR A C 1
ATOM 912 O O . THR A 1 117 ? -2.057 -10.255 3.058 1.00 87.75 117 THR A O 1
ATOM 915 N N . ARG A 1 118 ? -0.921 -11.030 4.832 1.00 81.75 118 ARG A N 1
ATOM 916 C CA . ARG A 1 118 ? 0.345 -10.446 4.399 1.00 81.75 118 ARG A CA 1
ATOM 917 C C . ARG A 1 118 ? 0.774 -11.073 3.064 1.00 81.75 118 ARG A C 1
ATOM 919 O O . ARG A 1 118 ? 0.904 -12.297 3.022 1.00 81.75 118 ARG A O 1
ATOM 926 N N . PRO A 1 119 ? 1.033 -10.283 2.006 1.00 80.12 119 PRO A N 1
ATOM 927 C CA . PRO A 1 119 ? 1.551 -10.829 0.761 1.00 80.12 119 PRO A CA 1
ATOM 928 C C . PRO A 1 119 ? 2.896 -11.519 1.006 1.00 80.12 119 PRO A C 1
ATOM 930 O O . PRO A 1 119 ? 3.796 -10.952 1.646 1.00 80.12 119 PRO A O 1
ATOM 933 N N . THR A 1 120 ? 3.039 -12.747 0.511 1.00 86.31 120 THR A N 1
ATOM 934 C CA . THR A 1 120 ? 4.348 -13.391 0.408 1.00 86.31 120 THR A CA 1
ATOM 935 C C . THR A 1 120 ? 5.177 -12.642 -0.617 1.00 86.31 120 THR A C 1
ATOM 937 O O . THR A 1 120 ? 4.652 -11.975 -1.507 1.00 86.31 120 THR A O 1
ATOM 940 N N . TRP A 1 121 ? 6.493 -12.725 -0.485 1.00 85.56 121 TRP A N 1
ATOM 941 C CA . TRP A 1 121 ? 7.318 -12.197 -1.547 1.00 85.56 121 TRP A CA 1
ATOM 942 C C . TRP A 1 121 ? 7.189 -13.064 -2.793 1.00 85.56 121 TRP A C 1
ATOM 944 O O . TRP A 1 121 ? 7.153 -14.287 -2.674 1.00 85.56 121 TRP A O 1
ATOM 954 N N . ASN A 1 122 ? 7.206 -12.434 -3.962 1.00 80.88 122 ASN A N 1
ATOM 955 C CA . ASN A 1 122 ? 7.359 -13.169 -5.203 1.00 80.88 122 ASN A CA 1
ATOM 956 C C . ASN A 1 122 ? 8.821 -13.625 -5.306 1.00 80.88 122 ASN A C 1
ATOM 958 O O . ASN A 1 122 ? 9.759 -12.812 -5.177 1.00 80.88 122 ASN A O 1
ATOM 962 N N . GLU A 1 123 ? 8.990 -14.942 -5.408 1.00 77.44 123 GLU A N 1
ATOM 963 C CA . GLU A 1 123 ? 10.273 -15.613 -5.625 1.00 77.44 123 GLU A CA 1
ATOM 964 C C . GLU A 1 123 ? 10.673 -15.544 -7.090 1.00 77.44 123 GLU A C 1
ATOM 966 O O . GLU A 1 123 ? 9.813 -15.735 -7.980 1.00 77.44 123 GLU A O 1
#

pLDDT: mean 78.31, std 14.19, range [34.0, 94.5]